Protein AF-A0A0K9YLV4-F1 (afdb_monomer)

Sequence (79 aa):
MSQETNRSLSDKFSAICRRAAEGDPVARAVKTITEALLEGRISEEQLRQISEVSKQEGVGAAYSLFIDFYKQSQPEEAS

pLDDT: mean 86.87, std 12.26, range [43.62, 96.88]

Mean predicted aligned error: 6.11 Å

Nearest PDB structures (foldseek):
  2avp-assembly1_A  TM=3.720E-01  e=6.789E+00  unclassified

Solvent-accessible surface area (backbone atoms only — not comparable to full-atom values): 4393 Å² total; per-residue (Å²): 136,56,73,67,57,55,51,54,50,52,53,52,50,53,53,31,51,50,40,28,73,76,62,38,66,67,30,38,52,53,46,52,56,51,49,32,43,75,70,64,32,37,53,74,65,57,51,51,50,31,52,51,36,32,73,77,70,28,64,69,55,16,51,52,52,47,51,54,48,49,56,70,52,48,74,76,82,79,124

Organism: NCBI:txid54915

Foldseek 3Di:
DDPVVVVVVVVVLVVLVVVVVVPNPVSVLVNVLVVCPVVVLADPVLVVVLVVCCVVVNDVRSVVSSVVSNVVSPDPPPD

Structure (mmCIF, N/CA/C/O backbone):
data_AF-A0A0K9YLV4-F1
#
_entry.id   AF-A0A0K9YLV4-F1
#
loop_
_atom_site.group_PDB
_atom_site.id
_atom_site.type_symbol
_atom_site.label_atom_id
_atom_site.label_alt_id
_atom_site.label_comp_id
_atom_site.label_asym_id
_atom_site.label_entity_id
_atom_site.label_seq_id
_atom_site.pdbx_PDB_ins_code
_atom_site.Cartn_x
_atom_site.Cartn_y
_atom_site.Cartn_z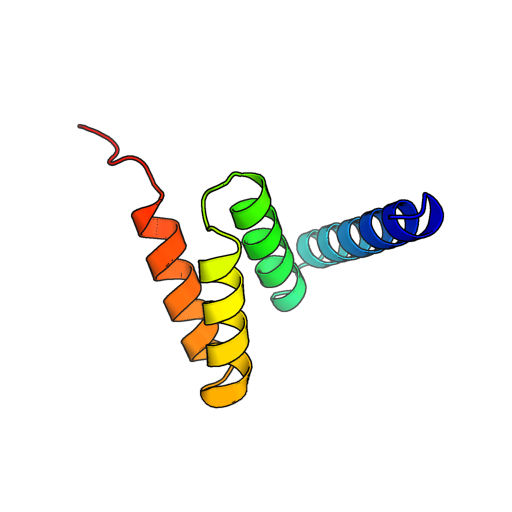
_atom_site.occupancy
_atom_site.B_iso_or_equiv
_atom_site.auth_seq_id
_atom_site.auth_comp_id
_atom_site.auth_asym_id
_atom_site.auth_atom_id
_atom_site.pdbx_PDB_model_num
ATOM 1 N N . MET A 1 1 ? 7.580 20.985 5.762 1.00 56.69 1 MET A N 1
ATOM 2 C CA . MET A 1 1 ? 8.413 20.068 4.951 1.00 56.69 1 MET A CA 1
ATOM 3 C C . MET A 1 1 ? 9.214 20.890 3.954 1.00 56.69 1 MET A C 1
ATOM 5 O O . MET A 1 1 ? 8.667 21.854 3.432 1.00 56.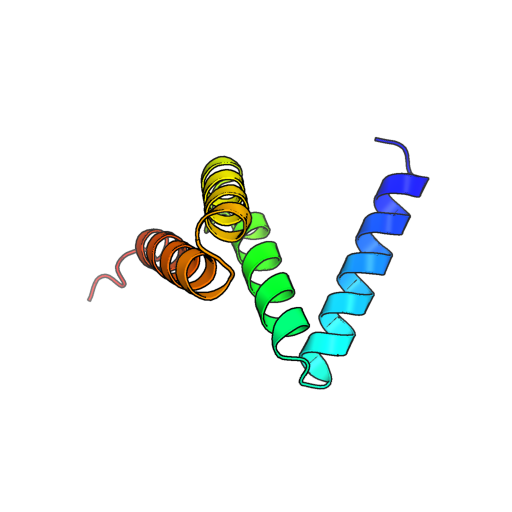69 1 MET A O 1
ATOM 9 N N . SER A 1 2 ? 10.483 20.556 3.716 1.00 73.81 2 SER A N 1
ATOM 10 C CA . SER A 1 2 ? 11.339 21.277 2.760 1.00 73.81 2 SER A CA 1
ATOM 11 C C . SER A 1 2 ? 10.985 20.920 1.311 1.00 73.81 2 SER A C 1
ATOM 13 O O . SER A 1 2 ? 10.534 19.805 1.042 1.00 73.81 2 SER A O 1
ATOM 15 N N . GLN A 1 3 ? 11.219 21.836 0.362 1.00 67.88 3 GLN A N 1
ATOM 16 C CA . GLN A 1 3 ? 10.971 21.590 -1.070 1.00 67.88 3 GLN A CA 1
ATOM 17 C C . GLN A 1 3 ? 11.725 20.356 -1.598 1.00 67.88 3 GLN A C 1
ATOM 19 O O . GLN A 1 3 ? 11.181 19.596 -2.397 1.00 67.88 3 GLN A O 1
ATOM 24 N N . GLU A 1 4 ? 12.939 20.106 -1.104 1.00 68.50 4 GLU A N 1
ATOM 25 C CA . GLU A 1 4 ? 13.736 18.924 -1.460 1.00 68.50 4 GLU A CA 1
ATOM 26 C C . GLU A 1 4 ? 13.089 17.608 -1.008 1.00 68.50 4 GLU A C 1
ATOM 28 O O . GLU A 1 4 ? 13.104 16.621 -1.744 1.00 68.50 4 GLU A O 1
ATOM 33 N N . THR A 1 5 ? 12.450 17.593 0.167 1.00 73.06 5 THR A N 1
ATOM 34 C CA . THR A 1 5 ? 11.738 16.412 0.675 1.00 73.06 5 THR A CA 1
ATOM 35 C C . THR A 1 5 ? 10.523 16.085 -0.190 1.00 73.06 5 THR A C 1
ATOM 37 O O . THR A 1 5 ? 10.315 14.924 -0.532 1.00 73.06 5 THR A O 1
ATOM 40 N N . ASN A 1 6 ? 9.768 17.102 -0.618 1.00 68.81 6 ASN A N 1
ATOM 41 C CA . ASN A 1 6 ? 8.624 16.908 -1.513 1.00 68.81 6 ASN A CA 1
ATOM 42 C C . ASN A 1 6 ? 9.050 16.402 -2.896 1.00 68.81 6 ASN A C 1
ATOM 44 O O . ASN A 1 6 ? 8.419 15.492 -3.434 1.00 68.81 6 ASN A O 1
ATOM 48 N N . ARG A 1 7 ? 10.149 16.932 -3.450 1.00 72.31 7 ARG A N 1
ATOM 49 C CA . ARG A 1 7 ? 10.699 16.45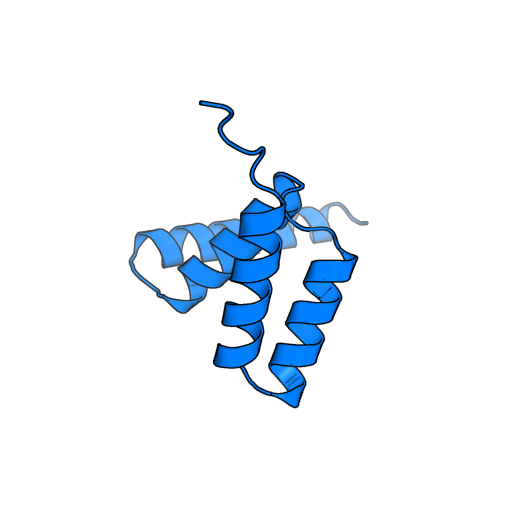9 -4.729 1.00 72.31 7 ARG A CA 1
ATOM 50 C C . ARG A 1 7 ? 11.132 14.994 -4.635 1.00 72.31 7 ARG A C 1
ATOM 52 O O . ARG A 1 7 ? 10.731 14.183 -5.461 1.00 72.31 7 ARG A O 1
ATOM 59 N N . SER A 1 8 ? 11.819 14.633 -3.550 1.00 83.56 8 SER A N 1
ATOM 60 C CA . SER A 1 8 ? 12.233 13.252 -3.282 1.00 83.56 8 SER A CA 1
ATOM 61 C C . SER A 1 8 ? 11.053 12.280 -3.148 1.00 83.56 8 SER A C 1
ATOM 63 O O . SER A 1 8 ? 11.130 11.154 -3.639 1.00 83.56 8 SER A O 1
ATOM 65 N N . LEU A 1 9 ? 9.952 12.691 -2.510 1.00 84.00 9 LEU A N 1
ATOM 66 C CA . LEU A 1 9 ? 8.748 11.859 -2.391 1.00 84.00 9 LEU A CA 1
ATOM 67 C C . LEU A 1 9 ? 8.042 11.674 -3.742 1.00 84.00 9 LEU A C 1
ATOM 69 O O . LEU A 1 9 ? 7.659 10.552 -4.075 1.00 84.00 9 LEU A O 1
ATOM 73 N N . SER A 1 10 ? 7.941 12.737 -4.544 1.00 87.12 10 SER A N 1
ATOM 74 C CA . SER A 1 10 ? 7.378 12.680 -5.900 1.00 87.12 10 SER A CA 1
ATOM 75 C C . SER A 1 10 ? 8.180 11.756 -6.822 1.00 87.12 10 SER A C 1
ATOM 77 O O . SER A 1 10 ? 7.603 10.945 -7.550 1.00 87.12 10 SER A O 1
ATOM 79 N N . ASP A 1 11 ? 9.512 11.829 -6.769 1.00 91.00 11 ASP A N 1
ATOM 80 C CA . ASP A 1 11 ? 10.390 10.983 -7.584 1.00 91.00 11 ASP A CA 1
ATOM 81 C C . ASP A 1 11 ? 10.264 9.504 -7.185 1.00 91.00 11 ASP A C 1
ATOM 83 O O . ASP A 1 11 ? 10.166 8.618 -8.040 1.00 91.00 11 ASP A O 1
ATOM 87 N N . LYS A 1 12 ? 10.189 9.224 -5.877 1.00 89.88 12 LYS A N 1
ATOM 88 C CA . LYS A 1 12 ? 9.970 7.868 -5.351 1.00 89.88 12 LYS A CA 1
ATOM 89 C C . LYS A 1 12 ? 8.620 7.299 -5.776 1.00 89.88 12 LYS A C 1
ATOM 91 O O . LYS A 1 12 ? 8.565 6.148 -6.209 1.00 89.88 12 LYS A O 1
ATOM 96 N N . PHE A 1 13 ? 7.551 8.089 -5.692 1.00 91.69 13 PHE A N 1
ATOM 97 C CA . PHE A 1 13 ? 6.231 7.652 -6.142 1.00 91.69 13 PHE A CA 1
ATOM 98 C C . PHE A 1 13 ? 6.208 7.395 -7.653 1.00 91.69 13 PHE A C 1
ATOM 100 O O . PHE A 1 13 ? 5.723 6.357 -8.096 1.00 91.69 13 PHE A O 1
ATOM 107 N N . SER A 1 14 ? 6.843 8.262 -8.445 1.00 93.75 14 SER A N 1
ATOM 108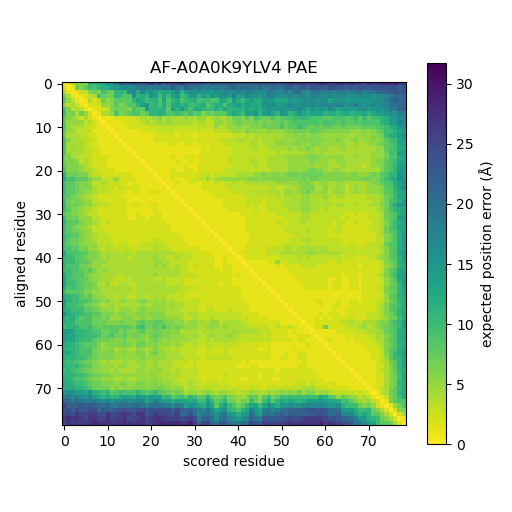 C CA . SER A 1 14 ? 6.975 8.073 -9.896 1.00 93.75 14 SER A CA 1
ATOM 109 C C . SER A 1 14 ? 7.697 6.765 -10.246 1.00 93.75 14 SER A C 1
ATOM 111 O O . SER A 1 14 ? 7.272 6.033 -11.143 1.00 93.75 14 SER A O 1
ATOM 113 N N . ALA A 1 15 ? 8.753 6.414 -9.504 1.00 94.69 15 ALA A N 1
ATOM 114 C CA . ALA A 1 15 ? 9.457 5.145 -9.676 1.00 94.69 15 ALA A CA 1
ATOM 115 C C . ALA A 1 15 ? 8.581 3.925 -9.332 1.00 94.69 15 ALA A C 1
ATOM 117 O O . ALA A 1 15 ? 8.653 2.906 -10.025 1.00 94.69 15 ALA A O 1
ATOM 118 N N . ILE A 1 16 ? 7.740 4.026 -8.297 1.00 93.88 16 ILE A N 1
ATOM 119 C CA . ILE A 1 16 ? 6.754 2.994 -7.942 1.00 93.88 16 ILE A CA 1
ATOM 120 C C . ILE A 1 16 ? 5.730 2.834 -9.071 1.00 93.88 16 ILE A C 1
ATOM 122 O O . ILE A 1 16 ? 5.492 1.712 -9.517 1.00 93.88 16 ILE A O 1
ATOM 126 N N . CYS A 1 17 ? 5.185 3.936 -9.591 1.00 94.31 17 CYS A N 1
ATOM 127 C CA . CYS A 1 17 ? 4.235 3.914 -10.702 1.00 94.31 17 CYS A CA 1
ATOM 128 C C . CYS A 1 17 ? 4.816 3.245 -11.951 1.00 94.31 17 CYS A C 1
ATOM 130 O O . CYS A 1 17 ? 4.151 2.407 -12.561 1.00 94.31 17 CYS A O 1
ATOM 132 N N . ARG A 1 18 ? 6.072 3.552 -12.299 1.00 96.75 18 ARG A N 1
ATOM 133 C CA . ARG A 1 18 ? 6.758 2.913 -13.428 1.00 96.75 18 ARG A CA 1
ATOM 134 C C . ARG A 1 18 ? 6.889 1.401 -13.229 1.00 96.75 18 ARG A C 1
ATOM 136 O O . ARG A 1 18 ? 6.462 0.641 -14.090 1.00 96.75 18 ARG A O 1
ATOM 143 N N . ARG A 1 19 ? 7.402 0.959 -12.076 1.00 96.88 19 ARG A N 1
ATOM 144 C CA . ARG A 1 19 ? 7.541 -0.476 -11.758 1.00 96.88 19 ARG A CA 1
ATOM 145 C C . ARG A 1 19 ? 6.195 -1.202 -11.773 1.00 96.88 19 ARG A C 1
ATOM 147 O O . ARG A 1 19 ? 6.097 -2.327 -12.253 1.00 96.88 19 ARG A O 1
ATOM 154 N N . ALA A 1 20 ? 5.140 -0.552 -11.282 1.00 94.69 20 ALA A N 1
ATOM 155 C CA . ALA A 1 20 ? 3.791 -1.107 -11.300 1.00 94.69 20 ALA A CA 1
ATOM 156 C C . ALA A 1 20 ? 3.278 -1.331 -12.737 1.00 94.69 20 ALA A C 1
ATOM 158 O O . ALA A 1 20 ? 2.671 -2.372 -13.019 1.00 94.69 20 ALA A O 1
ATOM 159 N N . ALA A 1 21 ? 3.553 -0.382 -13.643 1.00 95.12 21 ALA A N 1
ATOM 160 C CA . ALA A 1 21 ? 3.237 -0.488 -15.068 1.00 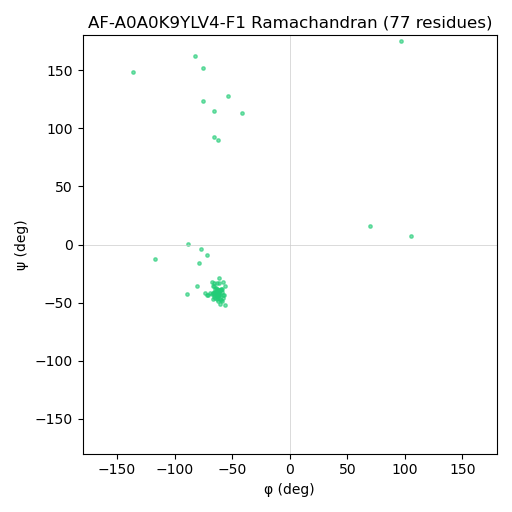95.12 21 ALA A CA 1
ATOM 161 C C . ALA A 1 21 ? 4.050 -1.595 -15.765 1.00 95.12 21 ALA A C 1
ATOM 163 O O . ALA A 1 21 ? 3.509 -2.313 -16.601 1.00 95.12 21 ALA A O 1
ATOM 164 N N . GLU A 1 22 ? 5.307 -1.793 -15.361 1.00 96.31 22 GLU A N 1
ATOM 165 C CA . GLU A 1 22 ? 6.188 -2.875 -15.833 1.00 96.31 22 GLU A CA 1
ATOM 166 C C . GLU A 1 22 ? 5.793 -4.269 -15.302 1.00 96.31 22 GLU A C 1
ATOM 168 O O . GLU A 1 22 ? 6.309 -5.278 -15.776 1.00 96.31 22 GLU A O 1
ATOM 173 N N . GLY A 1 23 ? 4.854 -4.349 -14.352 1.00 92.62 23 GLY A N 1
ATOM 174 C CA . GLY A 1 23 ? 4.299 -5.614 -13.863 1.00 92.62 23 GLY A CA 1
ATOM 175 C C . GLY A 1 23 ? 4.785 -6.062 -12.488 1.00 92.62 23 GLY A C 1
ATOM 176 O O . GLY A 1 23 ? 4.423 -7.155 -12.061 1.00 92.62 23 GLY A O 1
ATOM 177 N N . ASP A 1 24 ? 5.548 -5.237 -11.770 1.00 93.62 24 ASP A N 1
ATOM 178 C CA . ASP A 1 24 ? 6.009 -5.552 -10.416 1.00 93.62 24 ASP A CA 1
ATOM 179 C C . ASP A 1 24 ? 4.813 -5.625 -9.437 1.00 93.62 24 ASP A C 1
ATOM 181 O O . ASP A 1 24 ? 4.149 -4.607 -9.193 1.00 93.62 24 ASP A O 1
ATOM 185 N N . PRO A 1 25 ? 4.519 -6.805 -8.855 1.00 86.31 25 PRO A N 1
ATOM 186 C CA . PRO A 1 25 ? 3.353 -6.993 -7.996 1.00 86.31 25 PRO A CA 1
ATOM 187 C C . PRO A 1 25 ? 3.457 -6.212 -6.680 1.00 86.31 25 PRO A C 1
ATOM 189 O O . PRO A 1 25 ? 2.445 -5.724 -6.177 1.00 86.31 25 PRO A O 1
ATOM 192 N N . VAL A 1 26 ? 4.667 -6.030 -6.144 1.00 85.56 26 VAL A N 1
ATOM 193 C CA . VAL A 1 26 ? 4.889 -5.248 -4.921 1.00 85.56 26 VAL A CA 1
ATOM 194 C C . VAL A 1 26 ? 4.691 -3.765 -5.217 1.00 85.56 26 VAL A C 1
ATOM 196 O O . VAL A 1 26 ? 4.016 -3.069 -4.461 1.00 85.56 26 VAL A O 1
ATOM 199 N N . ALA A 1 27 ? 5.216 -3.277 -6.344 1.00 90.88 27 ALA A N 1
ATOM 200 C CA . ALA A 1 27 ? 5.018 -1.887 -6.748 1.00 90.88 27 ALA A CA 1
ATOM 201 C C . ALA A 1 27 ? 3.540 -1.571 -7.020 1.00 90.88 27 ALA A C 1
ATOM 203 O O . ALA A 1 27 ? 3.069 -0.501 -6.637 1.00 90.88 27 ALA A O 1
ATOM 204 N N . ARG A 1 28 ? 2.791 -2.508 -7.620 1.00 91.06 28 ARG A N 1
ATOM 205 C CA . ARG A 1 28 ? 1.333 -2.388 -7.785 1.00 91.06 28 ARG A CA 1
ATOM 206 C C . ARG A 1 28 ? 0.626 -2.253 -6.443 1.00 91.06 28 ARG A C 1
ATOM 208 O O . ARG A 1 28 ? -0.154 -1.323 -6.281 1.00 91.06 28 ARG A O 1
ATOM 215 N N . ALA A 1 29 ? 0.938 -3.116 -5.476 1.00 87.00 29 ALA A N 1
ATOM 216 C CA . ALA A 1 29 ? 0.332 -3.049 -4.148 1.00 87.00 29 ALA A CA 1
ATOM 217 C C . ALA A 1 29 ? 0.608 -1.703 -3.455 1.00 87.00 29 ALA A C 1
ATOM 219 O O . ALA A 1 29 ? -0.318 -1.050 -2.975 1.00 87.00 29 ALA A O 1
ATOM 220 N N . VAL A 1 30 ? 1.864 -1.243 -3.462 1.00 90.12 30 VAL A N 1
ATOM 221 C CA . VAL A 1 30 ? 2.243 0.046 -2.861 1.00 90.12 30 VAL A CA 1
ATOM 222 C C . VAL A 1 30 ? 1.552 1.217 -3.565 1.00 90.12 30 VAL A C 1
ATOM 224 O O . VAL A 1 30 ? 1.043 2.114 -2.890 1.00 90.12 30 VAL A O 1
ATOM 227 N N . LYS A 1 31 ? 1.493 1.204 -4.904 1.00 93.31 31 LYS A N 1
ATOM 228 C CA . LYS A 1 31 ? 0.759 2.202 -5.693 1.00 93.31 31 LYS A CA 1
ATOM 229 C C . LYS A 1 31 ? -0.710 2.252 -5.270 1.00 93.31 31 LYS A C 1
ATOM 231 O O . LYS A 1 31 ? -1.185 3.323 -4.918 1.00 93.31 31 LYS A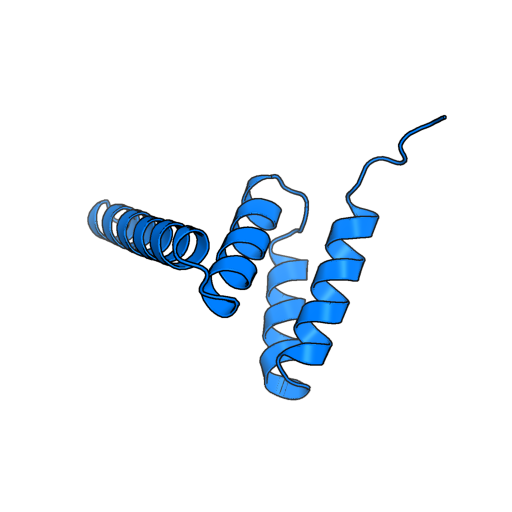 O 1
ATOM 236 N N . THR A 1 32 ? -1.388 1.107 -5.231 1.00 91.56 32 THR A N 1
ATOM 237 C CA . THR A 1 32 ? -2.809 1.019 -4.871 1.00 91.56 32 THR A CA 1
ATOM 238 C C . THR A 1 32 ? -3.086 1.526 -3.456 1.00 91.56 32 THR A C 1
ATOM 240 O O . THR A 1 32 ? -4.030 2.284 -3.266 1.00 91.56 32 THR A O 1
ATOM 243 N N . ILE A 1 33 ? -2.259 1.170 -2.469 1.00 90.50 33 ILE A N 1
ATOM 244 C CA . ILE A 1 33 ? -2.411 1.665 -1.089 1.00 90.50 33 ILE A CA 1
ATOM 245 C C . ILE A 1 33 ? -2.199 3.186 -1.026 1.00 90.50 33 ILE A C 1
ATOM 247 O O . ILE A 1 33 ? -2.938 3.889 -0.341 1.00 90.50 33 ILE A O 1
ATOM 251 N N . THR A 1 34 ? -1.208 3.702 -1.758 1.00 90.94 34 THR A N 1
ATOM 252 C CA . THR A 1 34 ? -0.926 5.145 -1.810 1.00 90.94 34 THR A CA 1
ATOM 253 C C . THR A 1 34 ? -2.076 5.910 -2.463 1.00 90.94 34 THR A C 1
ATOM 255 O O . THR A 1 34 ? -2.513 6.924 -1.931 1.00 90.94 34 THR A O 1
ATOM 258 N N . GLU A 1 35 ? -2.601 5.414 -3.583 1.00 92.31 35 GLU A N 1
ATOM 259 C CA . GLU A 1 35 ? -3.768 5.997 -4.254 1.00 92.31 35 GLU A CA 1
ATOM 260 C C . GLU A 1 35 ? -5.007 5.940 -3.358 1.00 92.31 35 GLU A C 1
ATOM 262 O O . GLU A 1 35 ? -5.685 6.948 -3.209 1.00 92.31 35 GLU A O 1
ATOM 267 N N . ALA A 1 36 ? -5.247 4.822 -2.666 1.00 91.44 36 ALA A N 1
ATOM 268 C CA . ALA A 1 36 ? -6.356 4.697 -1.724 1.00 91.44 36 ALA A CA 1
ATOM 269 C C . ALA A 1 36 ? -6.293 5.737 -0.592 1.00 91.44 36 ALA A C 1
ATOM 271 O O . ALA A 1 36 ? -7.329 6.265 -0.195 1.00 91.44 36 ALA A O 1
ATOM 272 N N . LEU A 1 37 ? -5.097 6.049 -0.083 1.00 91.69 37 LEU A N 1
ATOM 273 C CA . LEU A 1 37 ? -4.914 7.112 0.907 1.00 91.69 37 LEU A CA 1
ATOM 274 C C . LEU A 1 37 ? -5.207 8.495 0.303 1.00 91.69 37 LEU A C 1
ATOM 276 O O . LEU A 1 37 ? -5.922 9.290 0.907 1.00 91.69 37 LEU A O 1
ATOM 280 N N . LEU A 1 38 ? -4.670 8.781 -0.888 1.00 89.50 38 LEU A N 1
ATOM 281 C CA . LEU A 1 38 ? -4.842 10.072 -1.569 1.00 89.50 38 LEU A CA 1
ATOM 282 C C . LEU A 1 38 ? -6.297 10.336 -1.982 1.00 89.50 38 LEU A C 1
ATOM 284 O O . LEU A 1 38 ? -6.754 11.474 -1.920 1.00 89.50 38 LEU A O 1
ATOM 288 N N . GLU A 1 39 ? -7.025 9.292 -2.375 1.00 90.56 39 GLU A N 1
ATOM 289 C CA . GLU A 1 39 ? -8.454 9.333 -2.703 1.00 90.56 39 GLU A CA 1
ATOM 290 C C . GLU A 1 39 ? -9.350 9.380 -1.451 1.00 90.56 39 GLU A C 1
ATOM 292 O O . GLU A 1 39 ? -10.570 9.457 -1.573 1.00 90.56 39 GLU A O 1
ATOM 297 N N . GLY A 1 40 ? -8.775 9.302 -0.244 1.00 88.19 40 GLY A N 1
ATOM 298 C CA . GLY A 1 40 ? -9.530 9.256 1.010 1.00 88.19 40 GLY A CA 1
ATOM 299 C C . GLY A 1 40 ? -10.307 7.953 1.223 1.00 88.19 40 GLY A C 1
ATOM 300 O O . GLY A 1 40 ? -11.191 7.895 2.074 1.00 88.19 40 GLY A O 1
ATOM 3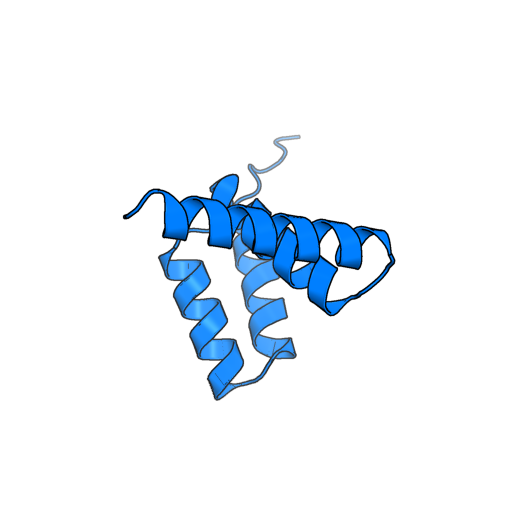01 N N . ARG A 1 41 ? -9.985 6.895 0.471 1.00 90.44 41 ARG A N 1
ATOM 302 C CA . ARG A 1 41 ? -10.596 5.561 0.593 1.00 90.44 41 ARG A CA 1
ATOM 303 C C . ARG A 1 41 ? -10.042 4.759 1.762 1.00 90.44 41 ARG A C 1
ATOM 305 O O . ARG A 1 41 ? -10.634 3.762 2.154 1.00 90.44 41 ARG A O 1
ATOM 312 N N . ILE A 1 42 ? -8.911 5.165 2.314 1.00 93.75 42 ILE A N 1
ATOM 313 C CA . ILE A 1 42 ? -8.450 4.739 3.632 1.00 93.75 42 ILE A CA 1
ATOM 314 C C . ILE A 1 42 ? -7.920 5.969 4.367 1.00 93.75 42 ILE A C 1
ATOM 316 O O . ILE A 1 42 ? -7.391 6.893 3.752 1.00 93.75 42 ILE A O 1
ATOM 320 N N . SER A 1 43 ? -8.054 5.982 5.685 1.00 93.44 43 SER A N 1
ATOM 321 C CA . SER A 1 43 ? -7.483 7.017 6.548 1.00 93.44 43 SER A CA 1
ATOM 322 C C . SER A 1 43 ? -6.009 6.744 6.864 1.00 93.44 43 SER A C 1
ATOM 324 O O . SER A 1 43 ? -5.525 5.615 6.759 1.00 93.44 43 SER A O 1
ATOM 326 N N . GLU A 1 44 ? -5.290 7.770 7.328 1.00 93.44 44 GLU A N 1
ATOM 327 C CA . GLU A 1 44 ? -3.918 7.610 7.832 1.00 93.44 44 GLU A CA 1
ATOM 328 C C . GLU A 1 44 ? -3.833 6.613 8.999 1.00 93.44 44 GLU A C 1
ATOM 330 O O . GLU A 1 44 ? -2.842 5.893 9.130 1.00 93.44 44 GLU A O 1
ATOM 335 N N . GLU A 1 45 ? -4.878 6.531 9.828 1.00 94.88 45 GLU A N 1
ATOM 336 C CA . GLU A 1 45 ? -4.931 5.577 10.937 1.00 94.88 45 GLU A CA 1
ATOM 337 C C . GLU A 1 45 ? -5.100 4.139 10.436 1.00 94.88 45 GLU A C 1
ATOM 339 O O . GLU A 1 45 ? -4.369 3.249 10.864 1.00 94.88 45 GLU A O 1
ATOM 344 N N . GLN A 1 46 ? -5.974 3.911 9.453 1.00 94.75 46 GLN A N 1
ATOM 345 C CA . GLN A 1 46 ? -6.094 2.608 8.789 1.00 94.75 46 GLN A CA 1
ATOM 346 C C . GLN A 1 46 ? -4.780 2.196 8.111 1.00 94.75 46 GLN A C 1
ATOM 348 O O . GLN A 1 46 ? -4.367 1.042 8.207 1.00 94.75 46 GLN A O 1
ATOM 353 N N . LEU A 1 47 ? -4.065 3.138 7.486 1.00 94.50 47 LEU A N 1
ATOM 354 C CA . LEU A 1 47 ? -2.732 2.877 6.937 1.00 94.50 47 LEU A CA 1
ATOM 355 C C . LEU A 1 47 ? -1.726 2.479 8.028 1.00 94.50 47 LEU A C 1
ATOM 357 O O . LEU A 1 47 ? -0.923 1.563 7.828 1.00 94.50 47 LEU A O 1
ATOM 361 N N . ARG A 1 48 ? -1.765 3.141 9.190 1.00 95.38 48 ARG A N 1
ATOM 362 C CA . ARG A 1 48 ? -0.916 2.794 10.337 1.00 95.38 48 ARG A CA 1
ATOM 363 C C . ARG A 1 48 ? -1.226 1.381 10.842 1.00 95.38 48 ARG A C 1
ATOM 365 O O . ARG A 1 48 ? -0.292 0.617 11.067 1.00 95.38 48 ARG A O 1
ATOM 372 N N . GLN A 1 49 ? -2.501 1.007 10.929 1.00 95.75 49 GLN A N 1
ATOM 373 C CA . GLN A 1 49 ? -2.931 -0.346 11.302 1.00 95.75 49 GLN A CA 1
ATOM 374 C C . GLN A 1 49 ? -2.446 -1.405 10.303 1.00 95.75 49 GLN A C 1
ATOM 376 O O . GLN A 1 49 ? -1.865 -2.406 10.715 1.00 95.75 49 GLN A O 1
ATOM 381 N N . ILE A 1 50 ? -2.586 -1.157 8.994 1.00 93.94 50 ILE A N 1
ATOM 382 C CA . ILE A 1 50 ? -2.051 -2.040 7.941 1.00 93.94 50 ILE A CA 1
ATOM 383 C C . ILE A 1 50 ? -0.535 -2.231 8.111 1.00 93.94 50 ILE A C 1
ATOM 385 O O . ILE A 1 50 ? -0.028 -3.348 7.997 1.00 93.94 50 ILE A O 1
ATOM 389 N N . SER A 1 51 ? 0.199 -1.153 8.404 1.00 93.19 51 SER A N 1
ATOM 390 C CA . SER A 1 51 ? 1.650 -1.197 8.623 1.00 93.19 51 SER A CA 1
ATOM 391 C C . SER A 1 51 ? 2.031 -2.035 9.845 1.00 93.19 51 SER A C 1
ATOM 393 O O . SER A 1 51 ? 2.958 -2.842 9.770 1.00 93.19 51 SER A O 1
ATOM 395 N N . GLU A 1 52 ? 1.310 -1.889 10.958 1.00 96.50 52 GLU A N 1
ATOM 396 C CA . GLU A 1 52 ? 1.544 -2.685 12.167 1.00 96.50 52 GLU A CA 1
ATOM 397 C C . GLU A 1 52 ? 1.245 -4.170 11.941 1.00 96.50 52 GLU A C 1
ATOM 399 O O . GLU A 1 52 ? 2.102 -5.010 12.227 1.00 96.50 52 GLU A O 1
ATOM 404 N N . VAL A 1 53 ? 0.111 -4.502 11.318 1.00 96.25 53 VAL A N 1
ATOM 405 C CA . VAL A 1 53 ? -0.223 -5.888 10.950 1.00 96.25 53 VAL A CA 1
ATOM 406 C C . VAL A 1 53 ? 0.831 -6.473 10.009 1.00 96.25 53 VAL A C 1
ATOM 408 O O . VAL A 1 53 ? 1.256 -7.612 10.186 1.00 96.25 53 VAL A O 1
ATOM 411 N N . SER A 1 54 ? 1.358 -5.688 9.062 1.00 93.25 54 SER A N 1
ATOM 412 C CA . SER A 1 54 ? 2.425 -6.161 8.172 1.00 93.25 54 SER A CA 1
ATOM 413 C C . SER A 1 54 ? 3.700 -6.551 8.918 1.00 93.25 54 SER A C 1
ATOM 415 O O . SER A 1 54 ? 4.411 -7.440 8.449 1.00 93.25 54 SER A O 1
ATOM 417 N N . LYS A 1 55 ? 4.023 -5.880 10.030 1.00 93.31 55 LYS A N 1
ATOM 418 C CA . LYS A 1 55 ? 5.213 -6.177 10.843 1.00 93.31 55 LYS A CA 1
ATOM 419 C C . LYS A 1 55 ? 4.995 -7.369 11.770 1.00 93.31 55 LYS A C 1
ATOM 421 O O . LYS A 1 55 ? 5.943 -8.104 12.022 1.00 93.31 55 LYS A O 1
ATOM 426 N N . GLN A 1 56 ? 3.782 -7.523 12.298 1.00 95.94 56 GLN A N 1
ATOM 427 C CA . GLN A 1 56 ? 3.460 -8.525 13.317 1.00 95.94 56 GLN A CA 1
ATOM 428 C C . GLN A 1 56 ? 3.023 -9.862 12.707 1.00 95.94 56 GLN A C 1
ATOM 430 O O . GLN A 1 56 ? 3.467 -10.918 13.148 1.00 95.94 56 GLN A O 1
ATOM 435 N N . GLU A 1 57 ? 2.186 -9.811 11.672 1.00 94.44 57 GLU A N 1
ATOM 436 C CA . GLU A 1 57 ? 1.494 -10.971 11.090 1.00 94.44 57 GLU A CA 1
ATOM 437 C C . GLU A 1 57 ? 1.899 -11.233 9.630 1.00 94.44 57 GLU A C 1
ATOM 439 O O . GLU A 1 57 ? 1.636 -12.298 9.072 1.00 94.44 57 GLU A O 1
ATOM 444 N N . GLY A 1 58 ? 2.589 -10.274 9.009 1.00 90.12 58 GLY A N 1
ATOM 445 C CA . GLY A 1 58 ? 3.141 -10.392 7.665 1.00 90.12 58 GLY A CA 1
ATOM 446 C C . GLY A 1 58 ? 2.263 -9.795 6.565 1.00 90.12 58 GLY A C 1
ATOM 447 O O . GLY A 1 58 ? 1.140 -9.330 6.767 1.00 90.12 58 GLY A O 1
ATOM 448 N N . VAL A 1 59 ? 2.810 -9.804 5.347 1.00 86.50 59 VAL A N 1
ATOM 449 C CA . VAL A 1 59 ? 2.259 -9.077 4.187 1.00 86.50 59 VAL A CA 1
ATOM 450 C C . VAL A 1 59 ? 0.863 -9.574 3.783 1.00 86.50 59 VAL A C 1
ATOM 452 O O . VAL A 1 59 ? 0.035 -8.777 3.353 1.00 86.50 59 VAL A O 1
ATOM 455 N N . GLY A 1 60 ? 0.572 -10.870 3.946 1.00 88.38 60 GLY A N 1
ATOM 456 C CA . GLY A 1 60 ? -0.738 -11.441 3.602 1.00 88.38 60 GLY A CA 1
ATOM 457 C C . GLY A 1 60 ? -1.876 -10.945 4.503 1.00 88.38 60 GLY A C 1
ATOM 458 O O . GLY A 1 60 ? -2.945 -10.584 4.003 1.00 88.38 60 GLY A O 1
ATOM 459 N N . ALA A 1 61 ? -1.635 -10.866 5.815 1.00 92.56 61 ALA A N 1
ATOM 460 C CA . ALA A 1 61 ? -2.597 -10.332 6.780 1.00 92.56 61 ALA A CA 1
ATOM 461 C C . ALA A 1 61 ? -2.833 -8.832 6.548 1.00 92.56 61 ALA A C 1
ATOM 463 O O . ALA A 1 61 ? -3.974 -8.381 6.468 1.00 92.56 61 ALA A O 1
ATOM 464 N N . ALA A 1 62 ? -1.756 -8.076 6.313 1.00 92.75 62 ALA A N 1
ATOM 465 C CA . ALA A 1 62 ? -1.836 -6.651 6.003 1.00 92.75 62 ALA A CA 1
ATOM 466 C C . ALA A 1 62 ? -2.614 -6.368 4.712 1.00 92.75 62 ALA A C 1
ATOM 468 O O . ALA A 1 62 ? -3.416 -5.436 4.660 1.00 92.75 62 ALA A O 1
ATOM 469 N N . TYR A 1 63 ? -2.405 -7.181 3.672 1.00 90.38 63 TYR A N 1
ATOM 470 C CA . TYR A 1 63 ? -3.148 -7.049 2.423 1.00 90.38 6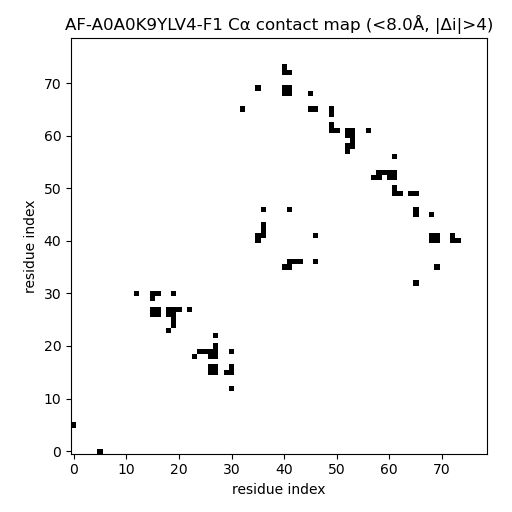3 TYR A CA 1
ATOM 471 C C . TYR A 1 63 ? -4.638 -7.349 2.611 1.00 90.38 63 TYR A C 1
ATOM 473 O O . TYR A 1 63 ? -5.475 -6.616 2.091 1.00 90.38 63 TYR A O 1
ATOM 481 N N . SER A 1 64 ? -4.975 -8.379 3.392 1.00 92.94 64 SER A N 1
ATOM 482 C CA . SER A 1 64 ? -6.372 -8.708 3.706 1.00 92.94 64 SER A CA 1
ATOM 483 C C . SER A 1 64 ? -7.062 -7.546 4.428 1.00 92.94 64 SER A C 1
ATOM 485 O O . SER A 1 64 ? -8.116 -7.092 3.989 1.00 92.94 64 SER A O 1
ATOM 487 N N . LEU A 1 65 ? -6.402 -6.976 5.442 1.00 94.50 65 LEU A N 1
ATOM 488 C CA . LEU A 1 65 ? -6.907 -5.815 6.175 1.00 94.50 65 LEU A CA 1
ATOM 489 C C . LEU A 1 65 ? -7.080 -4.577 5.279 1.00 94.50 65 LEU A C 1
ATOM 491 O O . LEU A 1 65 ? -8.073 -3.858 5.388 1.00 94.50 65 LEU A O 1
ATOM 495 N N . PHE A 1 66 ? -6.138 -4.333 4.363 1.00 93.44 66 PHE A N 1
ATOM 496 C CA . PHE A 1 66 ? -6.272 -3.263 3.375 1.00 93.44 66 PHE A CA 1
ATOM 497 C C . PHE A 1 66 ? -7.532 -3.431 2.518 1.00 93.44 66 PHE A C 1
ATOM 499 O O . PHE A 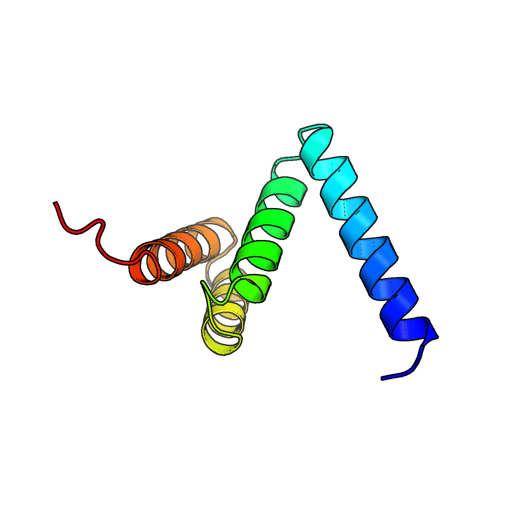1 66 ? -8.266 -2.463 2.321 1.00 93.44 66 PHE A O 1
ATOM 506 N N . ILE A 1 67 ? -7.798 -4.643 2.021 1.00 91.94 67 ILE A N 1
ATOM 507 C CA . ILE A 1 67 ? -8.983 -4.920 1.203 1.00 91.94 67 ILE A CA 1
ATOM 508 C C . ILE A 1 67 ? -10.271 -4.672 1.995 1.00 91.94 67 ILE A C 1
ATOM 510 O O . ILE A 1 67 ? -11.211 -4.106 1.435 1.00 91.94 67 ILE A O 1
ATOM 514 N N . ASP A 1 68 ? -10.309 -5.037 3.276 1.00 93.44 68 ASP A N 1
ATOM 515 C CA . ASP A 1 68 ? -11.473 -4.800 4.133 1.00 93.44 68 ASP A CA 1
ATOM 516 C C . ASP A 1 68 ? -11.763 -3.304 4.291 1.00 93.44 68 ASP A C 1
ATOM 518 O O . ASP A 1 68 ? -12.888 -2.866 4.041 1.00 93.44 68 ASP A O 1
ATOM 522 N N . PHE A 1 69 ? -10.745 -2.493 4.598 1.00 93.56 69 PHE A N 1
ATOM 523 C CA . PHE A 1 69 ? -10.906 -1.038 4.666 1.00 93.56 69 PHE A CA 1
ATOM 524 C C . PHE A 1 69 ? -11.298 -0.429 3.318 1.00 93.56 69 PHE A C 1
ATOM 526 O O . PHE A 1 69 ? -12.195 0.407 3.247 1.00 93.56 69 PHE A O 1
ATOM 533 N N . TYR A 1 70 ? -10.670 -0.869 2.230 1.00 88.62 70 TYR A N 1
ATOM 534 C CA . TYR A 1 70 ? -10.911 -0.321 0.898 1.00 88.62 70 TYR A CA 1
ATOM 535 C C . TYR A 1 70 ? -12.328 -0.595 0.373 1.00 88.62 70 TYR A C 1
ATOM 537 O O . TYR A 1 70 ? -12.878 0.232 -0.362 1.00 88.62 70 TYR A O 1
ATOM 545 N N . LYS A 1 71 ? -12.915 -1.744 0.742 1.00 88.12 71 LYS A N 1
ATOM 546 C CA . LYS A 1 71 ? -14.304 -2.115 0.427 1.00 88.12 71 LYS A CA 1
ATOM 547 C C . LYS A 1 71 ? -15.315 -1.334 1.261 1.00 88.12 71 LYS A C 1
ATOM 549 O O . LYS A 1 71 ? -16.312 -0.889 0.710 1.00 88.12 71 LYS A O 1
ATOM 554 N N . GLN A 1 72 ? -15.050 -1.139 2.554 1.00 86.00 72 GLN A N 1
ATOM 555 C CA . GLN A 1 72 ? -15.918 -0.347 3.440 1.00 86.00 72 GLN A CA 1
ATOM 556 C C . GLN A 1 72 ? -16.048 1.112 2.985 1.00 86.00 72 GLN A C 1
ATOM 558 O O . GLN A 1 72 ? -17.069 1.746 3.224 1.00 86.00 72 GLN A O 1
ATOM 563 N N . SER A 1 73 ? -15.020 1.630 2.314 1.00 79.62 73 SER A N 1
ATOM 564 C CA . SER A 1 73 ? -14.995 2.997 1.792 1.00 79.62 73 SER A CA 1
ATOM 565 C C . SER A 1 73 ? -15.576 3.144 0.386 1.00 79.62 73 SER A C 1
ATOM 567 O O . SER A 1 73 ? -15.559 4.249 -0.158 1.00 79.62 73 SER A O 1
ATOM 569 N N . GLN A 1 74 ? -16.056 2.064 -0.241 1.00 72.50 74 GLN A N 1
ATOM 570 C CA . GLN A 1 74 ? -16.869 2.217 -1.443 1.00 72.50 74 GLN A CA 1
ATOM 571 C C . GLN A 1 74 ? -18.254 2.685 -1.007 1.00 72.50 74 GLN A C 1
ATOM 573 O O . GLN A 1 74 ? -18.863 2.004 -0.180 1.00 72.50 74 GLN A O 1
ATOM 578 N N . PRO A 1 75 ? -18.764 3.824 -1.519 1.00 58.00 75 PRO A N 1
ATOM 579 C CA . PRO A 1 75 ? -20.182 4.097 -1.378 1.00 58.00 75 PRO A CA 1
ATOM 580 C C . PRO A 1 75 ? -20.903 2.872 -1.927 1.00 58.00 75 PRO A C 1
ATOM 582 O O . PRO A 1 75 ? -20.563 2.405 -3.016 1.00 58.00 75 PRO A O 1
ATOM 585 N N . GLU A 1 76 ? -21.819 2.320 -1.130 1.00 53.44 76 GLU A N 1
ATOM 586 C CA . GLU A 1 76 ? -22.781 1.322 -1.581 1.00 53.44 76 GLU A CA 1
ATOM 587 C C . GLU A 1 76 ? -23.258 1.811 -2.952 1.00 53.44 76 GLU A C 1
ATOM 589 O O . GLU A 1 76 ? -23.800 2.917 -3.049 1.00 53.44 76 GLU A O 1
ATOM 594 N N . GLU A 1 77 ? -22.937 1.085 -4.028 1.00 53.78 77 GLU A N 1
ATOM 595 C CA . GLU A 1 77 ? -23.571 1.334 -5.316 1.00 53.78 77 GLU A CA 1
ATOM 596 C C . GLU A 1 77 ? -25.047 1.042 -5.064 1.00 53.78 77 GLU A C 1
ATOM 598 O O . GLU A 1 77 ? -25.495 -0.103 -5.088 1.00 53.78 77 GLU A O 1
ATOM 603 N N . ALA A 1 78 ? -25.773 2.081 -4.657 1.00 43.72 78 ALA A N 1
ATOM 604 C CA . ALA A 1 78 ? -27.190 2.038 -4.416 1.00 43.72 78 ALA A CA 1
ATOM 605 C C . ALA A 1 78 ? -27.847 1.781 -5.771 1.00 43.72 78 ALA A C 1
ATOM 607 O O . ALA A 1 78 ? -28.072 2.726 -6.516 1.00 43.72 78 ALA A O 1
ATOM 608 N N . SER A 1 79 ? -28.069 0.488 -6.034 1.00 43.62 79 SER A N 1
ATOM 609 C CA . SER A 1 79 ? -29.081 -0.136 -6.905 1.00 43.62 79 SER A CA 1
ATOM 610 C C . SER A 1 79 ? -29.280 0.443 -8.306 1.00 43.62 79 SER A C 1
ATOM 612 O O . SER A 1 79 ? -29.805 1.568 -8.440 1.00 43.62 79 SER A O 1
#

Secondary structure (DSSP, 8-state):
--HHHHHHHHHHHHHHHHHHHHT-HHHHHHHHHHHHHHTTSS-HHHHHHHHHHHHHT-HHHHHHHHHHHHHHTS-----

Radius of gyration: 14.18 Å; Cα contacts (8 Å, |Δi|>4): 52; chains: 1; bounding box: 43×33×29 Å